Protein AF-A0A2W4YTC7-F1 (afdb_monomer)

Structure (mmCIF, N/CA/C/O backbone):
data_AF-A0A2W4YTC7-F1
#
_entry.id   AF-A0A2W4YTC7-F1
#
loop_
_atom_site.group_PDB
_atom_site.id
_atom_site.type_symbol
_atom_site.label_atom_id
_atom_site.label_alt_id
_atom_site.label_comp_id
_atom_site.label_asym_id
_atom_site.label_entity_id
_atom_site.label_seq_id
_atom_site.pdbx_PDB_ins_code
_atom_site.Cartn_x
_atom_site.Cartn_y
_atom_site.Cartn_z
_atom_site.occupancy
_atom_site.B_iso_or_equiv
_atom_site.auth_seq_id
_atom_site.auth_comp_id
_atom_site.auth_asym_id
_atom_site.auth_atom_id
_atom_site.pdbx_PDB_model_num
ATOM 1 N N . MET A 1 1 ? -20.956 -5.582 16.639 1.00 42.69 1 MET A N 1
ATOM 2 C CA . MET A 1 1 ? -20.667 -4.947 17.945 1.00 42.69 1 MET A CA 1
ATOM 3 C C . MET A 1 1 ? -21.580 -3.733 18.086 1.00 42.69 1 MET A C 1
ATOM 5 O O . MET A 1 1 ? -21.369 -2.760 17.376 1.00 42.69 1 MET A O 1
ATOM 9 N N . ARG A 1 2 ? -22.658 -3.827 18.881 1.00 36.75 2 ARG A N 1
ATOM 10 C CA . ARG A 1 2 ? -23.525 -2.677 19.205 1.00 36.75 2 ARG A CA 1
ATOM 11 C C . ARG A 1 2 ? -22.903 -1.951 20.392 1.00 36.75 2 ARG A C 1
ATOM 13 O O . ARG A 1 2 ? -22.662 -2.584 21.413 1.00 36.75 2 ARG A O 1
ATOM 20 N N . VAL A 1 3 ? -22.630 -0.658 20.247 1.00 55.84 3 VAL A N 1
ATOM 21 C CA . VAL A 1 3 ? -22.283 0.197 21.386 1.00 55.84 3 VAL A CA 1
ATOM 22 C C . VAL A 1 3 ? -23.604 0.522 22.074 1.00 55.84 3 VAL A C 1
ATOM 24 O O . VAL A 1 3 ? -24.488 1.099 21.446 1.00 55.84 3 VAL A O 1
ATOM 27 N N . LEU A 1 4 ? -23.780 0.056 23.310 1.00 54.84 4 LEU A N 1
ATOM 28 C CA . LEU A 1 4 ? -24.970 0.343 24.106 1.00 54.84 4 LEU A CA 1
ATOM 29 C C . LEU A 1 4 ? -24.977 1.847 24.406 1.00 54.84 4 LEU A C 1
ATOM 31 O O . LEU A 1 4 ? -24.115 2.330 25.137 1.00 54.84 4 LEU A O 1
ATOM 35 N N . GLN A 1 5 ? -25.911 2.594 23.813 1.00 54.47 5 GLN A N 1
ATOM 36 C CA . GLN A 1 5 ? -26.233 3.933 24.299 1.00 54.47 5 GLN A CA 1
ATOM 37 C C . GLN A 1 5 ? -26.981 3.753 25.616 1.00 54.47 5 GLN A C 1
ATOM 39 O O . GLN A 1 5 ? -28.090 3.226 25.641 1.00 54.47 5 GLN A O 1
ATOM 44 N N . VAL A 1 6 ? -26.326 4.121 26.712 1.00 55.78 6 VAL A N 1
ATOM 45 C CA . VAL A 1 6 ? -26.947 4.151 28.032 1.00 55.78 6 VAL A CA 1
ATOM 46 C C . VAL A 1 6 ? -27.764 5.440 28.100 1.00 55.78 6 VAL A C 1
ATOM 48 O O . VAL A 1 6 ? -27.213 6.518 28.296 1.00 55.78 6 VAL A O 1
ATOM 51 N N . GLU A 1 7 ? -29.072 5.331 27.868 1.00 50.50 7 GLU A N 1
ATOM 52 C CA . GLU A 1 7 ? -30.038 6.392 28.167 1.00 50.50 7 GLU A CA 1
ATOM 53 C C . GLU A 1 7 ? -30.286 6.396 29.680 1.00 50.50 7 GLU A C 1
ATOM 55 O O . GLU A 1 7 ? -31.096 5.639 30.207 1.00 50.50 7 GLU A O 1
ATOM 60 N N . GLY A 1 8 ? -29.513 7.202 30.400 1.00 47.41 8 GLY A N 1
ATOM 61 C CA . GLY A 1 8 ? -29.660 7.417 31.835 1.00 47.41 8 GLY A CA 1
ATOM 62 C C . GLY A 1 8 ? -28.948 8.705 32.228 1.00 47.41 8 GLY A C 1
ATOM 63 O O . GLY A 1 8 ? -27.853 8.966 31.741 1.00 47.41 8 GLY A O 1
ATOM 64 N N . GLU A 1 9 ? -29.589 9.509 33.075 1.00 49.41 9 GLU A N 1
ATOM 65 C CA . GLU A 1 9 ? -29.338 10.928 33.404 1.00 49.41 9 GLU A CA 1
ATOM 66 C C . GLU A 1 9 ? -27.953 11.322 33.965 1.00 49.41 9 GLU A C 1
ATOM 68 O O . GLU A 1 9 ? -27.805 12.383 34.558 1.00 49.41 9 GLU A O 1
ATOM 73 N N . ASN A 1 10 ? -26.894 10.552 33.744 1.00 49.53 10 ASN A N 1
ATOM 74 C CA . ASN A 1 10 ? -25.531 10.999 33.996 1.00 49.53 10 ASN A CA 1
ATOM 75 C C . ASN A 1 10 ? -24.680 10.660 32.776 1.00 49.53 10 ASN A C 1
ATOM 77 O O . ASN A 1 10 ? -24.476 9.494 32.444 1.00 49.53 10 ASN A O 1
ATOM 81 N N . ASN A 1 11 ? -24.166 11.687 32.102 1.00 55.75 11 ASN A N 1
ATOM 82 C CA . ASN A 1 11 ? -23.249 11.551 30.973 1.00 55.75 11 ASN A CA 1
ATOM 83 C C . ASN A 1 11 ? -21.864 11.111 31.509 1.00 55.75 11 ASN A C 1
ATOM 85 O O . ASN A 1 11 ? -20.924 11.896 31.563 1.00 55.75 11 ASN A O 1
ATOM 89 N N . ILE A 1 12 ? -21.771 9.873 32.017 1.00 62.72 12 ILE A N 1
ATOM 90 C CA . ILE A 1 12 ? -20.600 9.320 32.729 1.00 62.72 12 ILE A CA 1
ATOM 91 C C . ILE A 1 12 ? -19.414 9.110 31.770 1.00 62.72 12 ILE A C 1
ATOM 93 O O . ILE A 1 12 ? -18.263 9.059 32.201 1.00 62.72 12 ILE A O 1
ATOM 97 N N . PHE A 1 13 ? -19.670 9.026 30.461 1.00 66.06 13 PHE A N 1
ATOM 98 C CA . PHE A 1 13 ? -18.641 8.788 29.454 1.00 66.06 13 PHE A CA 1
ATOM 99 C C . PHE A 1 13 ? -18.414 10.027 28.580 1.00 66.06 13 PHE A C 1
ATOM 101 O O . PHE A 1 13 ? -19.341 10.470 27.898 1.00 66.06 13 PHE A O 1
ATOM 108 N N . PRO A 1 14 ? -17.182 10.569 28.537 1.00 78.06 14 PRO A N 1
ATOM 109 C CA . PRO A 1 14 ? -16.826 11.632 27.607 1.00 78.06 14 PRO A CA 1
ATOM 110 C C . PRO A 1 14 ? -17.112 11.197 26.167 1.00 78.06 14 PRO A C 1
ATOM 112 O O . PRO A 1 14 ? -16.733 10.097 25.761 1.00 78.06 14 PRO A O 1
ATOM 115 N N . SER A 1 15 ? -17.725 12.070 25.366 1.00 76.00 15 SER A N 1
ATOM 116 C CA . SER A 1 15 ? -17.995 11.825 23.938 1.00 76.00 15 SER A CA 1
ATOM 117 C C . SER A 1 15 ? -16.741 11.411 23.155 1.00 76.00 15 SER A C 1
ATOM 119 O O . SER A 1 15 ? -16.826 10.605 22.230 1.00 76.00 15 SER A O 1
ATOM 121 N N . VAL A 1 16 ? -15.572 11.895 23.584 1.00 82.50 16 VAL A N 1
ATOM 122 C CA . VAL A 1 16 ? -14.250 11.513 23.068 1.00 82.50 16 VAL A CA 1
ATOM 123 C C . VAL A 1 16 ? -14.003 10.007 23.196 1.00 82.50 16 VAL A C 1
ATOM 125 O O . VAL A 1 16 ? -13.613 9.371 22.223 1.00 82.50 16 VAL A O 1
ATOM 128 N N . LEU A 1 17 ? -14.300 9.411 24.355 1.00 84.38 17 LEU A N 1
ATOM 129 C CA . LEU A 1 17 ? -14.083 7.984 24.603 1.00 84.38 17 LEU A CA 1
ATOM 130 C C . LEU A 1 17 ? -15.002 7.118 23.728 1.00 84.38 17 LEU A C 1
ATOM 132 O O . LEU A 1 17 ? -14.586 6.088 23.199 1.00 84.38 17 LEU A O 1
ATOM 136 N N . ILE A 1 18 ? -16.253 7.550 23.539 1.00 86.19 18 ILE A N 1
ATOM 137 C CA . ILE A 1 18 ? -17.211 6.864 22.658 1.00 86.19 18 ILE A CA 1
ATOM 138 C C . ILE A 1 18 ? -16.694 6.867 21.214 1.00 86.19 18 ILE A C 1
ATOM 140 O O . ILE A 1 18 ? -16.788 5.851 20.518 1.00 86.19 18 ILE A O 1
ATOM 144 N N . GLU A 1 19 ? -16.117 7.984 20.773 1.00 85.50 19 GLU A N 1
ATOM 145 C CA . GLU A 1 19 ? -15.558 8.107 19.432 1.00 85.50 19 GLU A CA 1
ATOM 146 C C . GLU A 1 19 ? -14.288 7.260 19.256 1.00 85.50 19 GLU A C 1
ATOM 148 O O . GLU A 1 19 ? -14.154 6.556 18.254 1.00 85.50 19 GLU A O 1
ATOM 153 N N . GLU A 1 20 ? -13.400 7.216 20.252 1.00 87.44 20 GLU A N 1
ATOM 154 C CA . GLU A 1 20 ? -12.223 6.337 20.249 1.00 87.44 20 GLU A CA 1
ATOM 155 C C . GLU A 1 20 ? -12.604 4.854 20.160 1.00 87.44 20 GLU A C 1
ATOM 157 O O . GLU A 1 20 ? -12.053 4.108 19.343 1.00 87.44 20 GLU A O 1
ATOM 162 N N . VAL A 1 21 ? -13.593 4.420 20.949 1.00 88.44 21 VAL A N 1
ATOM 163 C CA . VAL A 1 21 ? -14.100 3.040 20.926 1.00 88.44 21 VAL A CA 1
ATOM 164 C C . VAL A 1 21 ? -14.722 2.712 19.570 1.00 88.44 21 VAL A C 1
ATOM 166 O O . VAL A 1 21 ? -14.489 1.629 19.025 1.00 88.44 21 VAL A O 1
ATOM 169 N N . ARG A 1 22 ? -15.479 3.647 18.982 1.00 87.31 22 ARG A N 1
ATOM 170 C CA . ARG A 1 22 ? -16.060 3.487 17.643 1.00 87.31 22 ARG A CA 1
ATOM 171 C C . ARG A 1 22 ? -14.970 3.341 16.579 1.00 87.31 22 ARG A C 1
ATOM 173 O O . ARG A 1 22 ? -15.052 2.427 15.756 1.00 87.31 22 ARG A O 1
ATOM 180 N N . GLN A 1 23 ? -13.927 4.170 16.623 1.00 86.12 23 GLN A N 1
ATOM 181 C CA . GLN A 1 23 ? -12.784 4.066 15.714 1.00 86.12 23 GLN A CA 1
ATOM 182 C C . GLN A 1 23 ? -12.038 2.739 15.879 1.00 86.12 23 GLN A C 1
ATOM 184 O O . GLN A 1 23 ? -11.668 2.109 14.885 1.00 86.12 23 GLN A O 1
ATOM 189 N N . LEU A 1 24 ? -11.827 2.279 17.115 1.00 84.38 24 LEU A N 1
ATOM 190 C CA . LEU A 1 24 ? -11.182 0.995 17.380 1.00 84.38 24 LEU A CA 1
ATOM 191 C C . LEU A 1 24 ? -12.01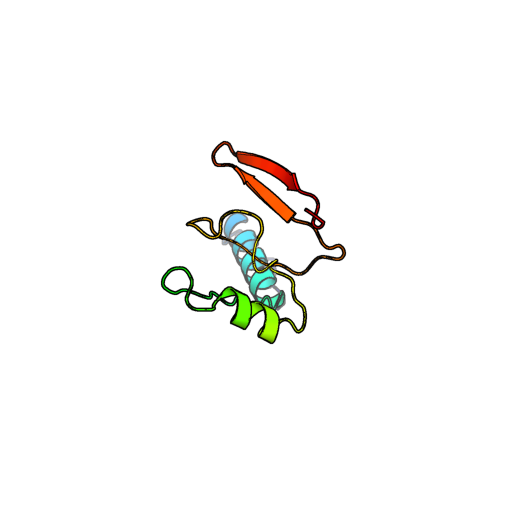8 -0.170 16.836 1.00 84.38 24 LEU A C 1
ATOM 193 O O . LEU A 1 24 ? -11.485 -1.034 16.140 1.00 84.38 24 LEU A O 1
ATOM 197 N N . ALA A 1 25 ? -13.332 -0.160 17.070 1.00 86.31 25 ALA A N 1
ATOM 198 C CA . ALA A 1 25 ? -14.246 -1.174 16.553 1.00 86.31 25 ALA A CA 1
ATOM 199 C C . ALA A 1 25 ? -14.241 -1.226 15.016 1.00 86.31 25 ALA A C 1
ATOM 201 O O . ALA A 1 25 ? -14.214 -2.313 14.437 1.00 86.31 25 ALA A O 1
ATOM 202 N N . GLN A 1 26 ? -14.202 -0.068 14.347 1.00 83.62 26 GLN A N 1
ATOM 203 C CA . GLN A 1 26 ? -14.062 0.007 12.890 1.00 83.62 26 GLN A CA 1
ATOM 204 C C . GLN A 1 26 ? -12.715 -0.543 12.406 1.00 83.62 26 GLN A C 1
ATOM 206 O O . GLN A 1 26 ? -12.673 -1.274 11.417 1.00 83.62 26 GLN A O 1
ATOM 211 N N . ARG A 1 27 ? -11.607 -0.248 13.102 1.00 78.56 27 ARG A N 1
ATOM 212 C CA . ARG A 1 27 ? -10.283 -0.803 12.765 1.00 78.56 27 ARG A CA 1
ATOM 213 C C . ARG A 1 27 ? -10.286 -2.329 12.849 1.00 78.56 27 ARG A C 1
ATOM 215 O O . ARG A 1 27 ? -9.798 -2.969 11.920 1.00 78.56 27 ARG A O 1
ATOM 222 N N . VAL A 1 28 ? -10.879 -2.893 13.902 1.00 80.62 28 VAL A N 1
ATOM 223 C CA . VAL A 1 28 ? -11.006 -4.349 14.090 1.00 80.62 28 VAL A CA 1
ATOM 224 C C . VAL A 1 28 ? -11.895 -4.973 13.009 1.00 80.62 28 VAL A C 1
ATOM 226 O O . VAL A 1 28 ? -11.511 -5.973 12.408 1.00 80.62 28 VAL A O 1
ATOM 229 N N . GLN A 1 29 ? -13.042 -4.360 12.693 1.00 80.62 29 GLN A N 1
ATOM 230 C CA . GLN A 1 29 ? -13.934 -4.845 11.630 1.00 80.62 29 GLN A CA 1
ATOM 231 C C . GLN A 1 29 ? -13.328 -4.734 10.232 1.00 80.62 29 GLN A C 1
ATOM 233 O O . GLN A 1 29 ? -13.687 -5.513 9.357 1.00 80.62 29 GLN A O 1
ATOM 238 N N . SER A 1 30 ? -12.402 -3.798 10.010 1.00 72.62 30 SER A N 1
ATOM 239 C CA . SER A 1 30 ? -11.821 -3.581 8.684 1.00 72.62 30 SER A CA 1
ATOM 240 C C . SER A 1 30 ? -10.971 -4.749 8.166 1.00 72.62 30 SER A C 1
ATOM 242 O O . SER A 1 30 ? -10.575 -4.697 7.006 1.00 72.62 30 SER A O 1
ATOM 244 N N . GLN A 1 31 ? -10.672 -5.763 8.998 1.00 66.88 31 GLN A N 1
ATOM 245 C CA . GLN A 1 31 ? -9.924 -6.984 8.640 1.00 66.88 31 GLN A CA 1
ATOM 246 C C . GLN A 1 31 ? -8.648 -6.717 7.815 1.00 66.88 31 GLN A C 1
ATOM 248 O O . GLN A 1 31 ? -8.208 -7.537 7.013 1.00 66.88 31 GLN A O 1
ATOM 253 N N . LYS A 1 32 ? -8.025 -5.548 8.005 1.00 72.50 32 LYS A N 1
ATOM 254 C CA . LYS A 1 32 ? -6.828 -5.148 7.264 1.00 72.50 32 LYS A CA 1
ATOM 255 C C . LYS A 1 32 ? -5.631 -5.931 7.785 1.00 72.50 32 LYS A C 1
ATOM 257 O O . LYS A 1 32 ? -5.095 -5.608 8.845 1.00 72.50 32 LYS A O 1
ATOM 262 N N . PHE A 1 33 ? -5.188 -6.920 7.020 1.00 76.56 33 PHE A N 1
ATOM 263 C CA . PHE A 1 33 ? -3.941 -7.625 7.282 1.00 76.56 33 PHE A CA 1
ATOM 264 C C . PHE A 1 33 ? -2.750 -6.730 6.922 1.00 76.56 33 PHE A C 1
ATOM 266 O O . PHE A 1 33 ? -2.680 -6.182 5.822 1.00 76.56 33 PHE A O 1
ATOM 273 N N . ARG A 1 34 ? -1.823 -6.540 7.865 1.00 80.50 34 ARG A N 1
ATOM 274 C CA . ARG A 1 34 ? -0.583 -5.788 7.641 1.00 80.50 34 ARG A CA 1
ATOM 275 C C . ARG A 1 34 ? 0.589 -6.753 7.715 1.00 80.50 34 ARG A C 1
ATOM 277 O O . ARG A 1 34 ? 0.823 -7.338 8.767 1.00 80.50 34 ARG A O 1
ATOM 284 N N . LEU A 1 35 ? 1.335 -6.865 6.621 1.00 81.31 35 LEU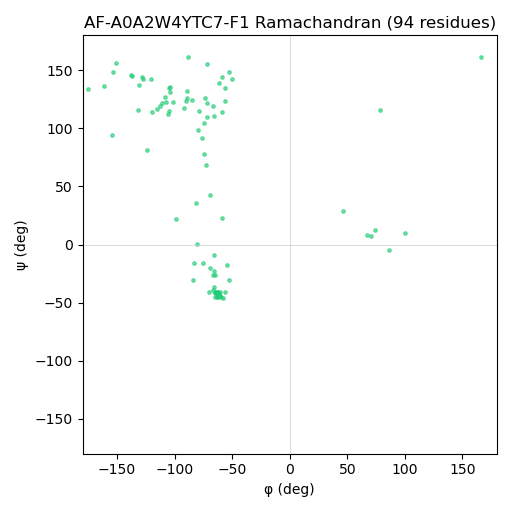 A N 1
ATOM 285 C CA . LEU A 1 35 ? 2.587 -7.608 6.559 1.00 81.31 35 LEU A CA 1
ATOM 286 C C . LEU A 1 35 ? 3.748 -6.617 6.473 1.00 81.31 35 LEU A C 1
ATOM 288 O O . LEU A 1 35 ? 3.790 -5.794 5.560 1.00 81.31 35 LEU A O 1
ATOM 292 N N . ALA A 1 36 ? 4.680 -6.695 7.419 1.00 83.88 36 ALA A N 1
ATOM 293 C CA . ALA A 1 36 ? 5.932 -5.952 7.363 1.00 83.88 36 ALA A CA 1
ATOM 294 C C . ALA A 1 36 ? 7.050 -6.895 6.909 1.00 83.88 36 ALA A C 1
ATOM 296 O O . ALA A 1 36 ? 7.296 -7.914 7.551 1.00 83.88 36 ALA A O 1
ATOM 297 N N . VAL A 1 37 ? 7.727 -6.551 5.813 1.00 77.56 37 VAL A N 1
ATOM 298 C CA . VAL A 1 37 ? 8.896 -7.288 5.314 1.00 77.56 37 VAL A CA 1
ATOM 299 C C . VAL A 1 37 ? 10.139 -6.463 5.628 1.00 77.56 37 VAL A C 1
ATOM 301 O O . VAL A 1 37 ? 10.328 -5.379 5.078 1.00 77.56 37 VAL A O 1
ATOM 304 N N . VAL A 1 38 ? 10.975 -6.966 6.535 1.00 79.19 38 VAL A N 1
ATOM 305 C CA . VAL A 1 38 ? 12.178 -6.282 7.033 1.00 79.19 38 VAL A CA 1
ATOM 306 C C . VAL A 1 38 ? 13.402 -7.142 6.738 1.00 79.19 38 VAL A C 1
ATOM 308 O O . VAL A 1 38 ? 13.339 -8.364 6.809 1.00 79.19 38 VAL A O 1
ATOM 311 N N . GLY A 1 39 ? 14.517 -6.508 6.388 1.00 70.88 39 GLY A N 1
ATOM 312 C CA . GLY A 1 39 ? 15.789 -7.183 6.146 1.00 70.88 39 GLY A CA 1
ATOM 313 C C . GLY A 1 39 ? 16.787 -6.267 5.451 1.00 70.88 39 GLY A C 1
ATOM 314 O O . GLY A 1 39 ? 16.396 -5.270 4.835 1.00 70.88 39 GLY A O 1
ATOM 315 N N . GLU A 1 40 ? 18.064 -6.626 5.526 1.00 67.31 40 GLU A N 1
ATOM 316 C CA . GLU A 1 40 ? 19.182 -5.893 4.924 1.00 67.31 40 GLU A CA 1
ATOM 317 C C . GLU A 1 40 ? 18.960 -5.625 3.426 1.00 67.31 40 GLU A C 1
ATOM 319 O O . GLU A 1 40 ? 18.255 -6.384 2.750 1.00 67.31 40 GLU A O 1
ATOM 324 N N . PHE A 1 41 ? 19.481 -4.508 2.907 1.00 63.47 41 PHE A N 1
ATOM 325 C CA . PHE A 1 41 ? 19.281 -4.094 1.514 1.00 63.47 41 PHE A CA 1
ATOM 326 C C . PHE A 1 41 ? 19.601 -5.239 0.531 1.00 63.47 41 PHE A C 1
ATOM 328 O O . PHE A 1 41 ? 20.505 -6.035 0.752 1.00 63.47 41 PHE A O 1
ATOM 335 N N . SER A 1 42 ? 18.814 -5.351 -0.545 1.00 59.50 42 SER A N 1
ATOM 336 C CA . SER A 1 42 ? 19.047 -6.298 -1.656 1.00 59.50 42 SER A CA 1
ATOM 337 C C . SER A 1 42 ? 18.908 -7.813 -1.397 1.00 59.50 42 SER A C 1
ATOM 339 O O . SER A 1 42 ? 19.131 -8.589 -2.317 1.00 59.50 42 SER A O 1
ATOM 341 N N . GLN A 1 43 ? 18.424 -8.264 -0.236 1.00 64.44 43 GLN A N 1
ATOM 342 C CA . GLN A 1 43 ? 18.200 -9.702 0.048 1.00 64.44 43 GLN A CA 1
ATOM 343 C C . GLN A 1 43 ? 16.881 -10.296 -0.520 1.00 64.44 43 GLN A C 1
ATOM 345 O O . GLN A 1 43 ? 16.215 -11.088 0.136 1.00 64.44 43 GLN A O 1
ATOM 350 N N . GLY A 1 44 ? 16.417 -9.870 -1.702 1.00 67.31 44 GLY A N 1
ATOM 351 C CA . GLY A 1 44 ? 15.250 -10.499 -2.359 1.00 67.31 44 GLY A CA 1
ATOM 352 C C . GLY A 1 44 ? 13.861 -10.193 -1.763 1.00 67.31 44 GLY A C 1
ATOM 353 O O . GLY A 1 44 ? 12.876 -10.824 -2.138 1.00 67.31 44 GLY A O 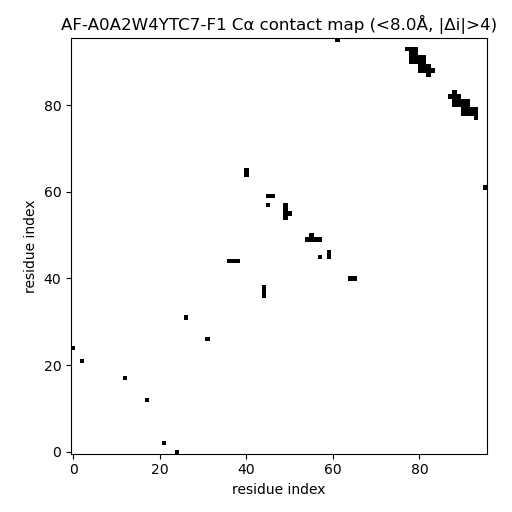1
ATOM 354 N N . LYS A 1 45 ? 13.739 -9.195 -0.874 1.00 79.44 45 LYS A N 1
ATOM 355 C CA . LYS A 1 45 ? 12.449 -8.762 -0.284 1.00 79.44 45 LYS A CA 1
ATOM 356 C C . LYS A 1 45 ? 11.404 -8.377 -1.340 1.00 79.44 45 LYS A C 1
ATOM 358 O O . LYS A 1 45 ? 10.239 -8.735 -1.210 1.00 79.44 45 LYS A O 1
ATOM 363 N N . SER A 1 46 ? 11.831 -7.681 -2.391 1.00 73.19 46 SER A N 1
ATOM 364 C CA . SER A 1 46 ? 10.983 -7.312 -3.531 1.00 73.19 46 SER A CA 1
ATOM 365 C C . SER A 1 46 ? 10.508 -8.539 -4.309 1.00 73.19 46 SER A C 1
ATOM 367 O O . SER A 1 46 ? 9.332 -8.640 -4.635 1.00 73.19 46 SER A O 1
ATOM 369 N N . THR A 1 47 ? 11.392 -9.519 -4.521 1.00 76.62 47 THR A N 1
ATOM 370 C CA . THR A 1 47 ? 11.056 -10.802 -5.155 1.00 76.62 47 THR A CA 1
ATOM 371 C C . THR A 1 47 ? 10.025 -11.580 -4.338 1.00 76.62 47 THR A C 1
ATOM 373 O O . THR A 1 47 ? 9.059 -12.088 -4.897 1.00 76.62 47 THR A O 1
ATOM 376 N N . PHE A 1 48 ? 10.186 -11.627 -3.012 1.00 78.25 48 PHE A N 1
ATOM 377 C CA . PHE A 1 48 ? 9.217 -12.263 -2.117 1.00 78.25 48 PHE A CA 1
ATOM 378 C C . PHE A 1 48 ? 7.844 -11.579 -2.167 1.00 78.25 48 PHE A C 1
ATOM 380 O O . PHE A 1 48 ? 6.825 -12.258 -2.258 1.00 78.25 48 PHE A O 1
ATOM 387 N N . LEU A 1 49 ? 7.807 -10.243 -2.148 1.00 78.12 49 LEU A N 1
ATOM 388 C CA . LEU A 1 49 ? 6.557 -9.490 -2.261 1.00 78.12 49 LEU A CA 1
ATOM 389 C C . LEU A 1 49 ? 5.864 -9.725 -3.608 1.00 78.12 49 LEU A C 1
ATOM 391 O O . LEU A 1 49 ? 4.663 -9.971 -3.618 1.00 78.12 49 LEU A O 1
ATOM 395 N N . ASN A 1 50 ? 6.605 -9.709 -4.719 1.00 75.56 50 ASN A N 1
ATOM 396 C CA . ASN A 1 50 ? 6.053 -9.991 -6.047 1.00 75.56 50 ASN A CA 1
ATOM 397 C C . ASN A 1 50 ? 5.477 -11.419 -6.122 1.00 75.56 50 ASN A C 1
ATOM 399 O O . ASN A 1 50 ? 4.371 -11.611 -6.618 1.00 75.56 50 ASN A O 1
ATOM 403 N N . ALA A 1 51 ? 6.172 -12.414 -5.554 1.00 80.00 51 ALA A N 1
ATOM 404 C CA . ALA A 1 51 ? 5.678 -13.791 -5.489 1.00 80.00 51 ALA A CA 1
ATOM 405 C C . ALA A 1 51 ? 4.414 -13.927 -4.622 1.00 80.00 51 ALA A C 1
ATOM 407 O O . ALA A 1 51 ? 3.485 -14.635 -5.000 1.00 80.00 51 ALA A O 1
ATOM 408 N N . LEU A 1 52 ? 4.354 -13.228 -3.482 1.00 79.44 52 LEU A N 1
ATOM 409 C CA . LEU A 1 52 ? 3.177 -13.217 -2.608 1.00 79.44 52 LEU A CA 1
ATOM 410 C C . LEU A 1 52 ? 1.964 -12.551 -3.274 1.00 79.44 52 LEU A C 1
ATOM 412 O O . LEU A 1 52 ? 0.832 -12.970 -3.049 1.00 79.44 52 LEU A O 1
ATOM 416 N N . LEU A 1 53 ? 2.198 -11.502 -4.063 1.00 77.19 53 LEU A N 1
ATOM 417 C CA . LEU A 1 53 ? 1.150 -10.744 -4.746 1.00 77.19 53 LEU A CA 1
ATOM 418 C C . LEU A 1 53 ? 0.718 -11.392 -6.070 1.00 77.19 53 LEU A C 1
ATOM 420 O O . LEU A 1 53 ? -0.338 -11.040 -6.585 1.00 77.19 53 LEU A O 1
ATOM 424 N N . GLY A 1 54 ? 1.509 -12.324 -6.613 1.00 72.06 54 GLY A N 1
ATOM 425 C CA . GLY A 1 54 ? 1.251 -12.975 -7.901 1.00 72.06 54 GLY A CA 1
ATOM 426 C C . GLY A 1 54 ? 1.439 -12.060 -9.117 1.00 72.06 54 GLY A C 1
ATOM 427 O O . GLY A 1 54 ? 1.133 -12.462 -10.234 1.00 72.06 54 GLY A O 1
ATOM 428 N N . GLU A 1 55 ? 1.950 -10.844 -8.910 1.00 68.69 55 GLU A N 1
ATOM 429 C CA . GLU A 1 55 ? 2.210 -9.836 -9.938 1.00 68.69 55 GLU A CA 1
ATOM 430 C C . GLU A 1 55 ? 3.573 -9.173 -9.684 1.00 68.69 55 GLU A C 1
ATOM 432 O O . GLU A 1 55 ? 3.956 -8.924 -8.536 1.00 68.69 55 GLU A O 1
ATOM 437 N N . GLU A 1 56 ? 4.296 -8.820 -10.751 1.00 65.06 56 GLU A N 1
ATOM 438 C CA . GLU A 1 56 ? 5.488 -7.966 -10.662 1.00 65.06 56 GLU A CA 1
ATOM 439 C C . GLU A 1 56 ? 5.077 -6.505 -10.421 1.00 65.06 56 GLU A C 1
ATOM 441 O O . GLU A 1 56 ? 5.038 -5.680 -11.329 1.00 65.06 56 GLU A O 1
ATOM 446 N N . LEU A 1 57 ? 4.716 -6.187 -9.177 1.00 63.66 57 LEU A N 1
ATOM 447 C CA . LEU A 1 57 ? 4.289 -4.840 -8.784 1.00 63.66 57 LEU A CA 1
ATOM 448 C C . LEU A 1 57 ? 5.458 -3.913 -8.463 1.00 63.66 57 LEU A C 1
ATOM 450 O O . LEU A 1 57 ? 5.341 -2.702 -8.640 1.00 63.66 57 LEU A O 1
ATOM 454 N N . GLN A 1 58 ? 6.570 -4.455 -7.966 1.00 55.88 58 GLN A N 1
ATOM 455 C CA . GLN A 1 58 ? 7.799 -3.684 -7.848 1.00 55.88 58 GLN A CA 1
ATOM 456 C C . GLN A 1 58 ? 8.622 -3.881 -9.118 1.00 55.88 58 GLN A C 1
ATOM 458 O O . GLN A 1 58 ? 9.058 -5.017 -9.349 1.00 55.88 58 GLN A O 1
ATOM 463 N N . PRO A 1 59 ? 8.888 -2.822 -9.911 1.00 47.62 59 PRO A N 1
ATOM 464 C CA . PRO A 1 59 ? 9.938 -2.908 -10.903 1.00 47.62 59 PRO A CA 1
ATOM 465 C C . PRO A 1 59 ? 11.205 -3.292 -10.148 1.00 47.62 59 PRO A C 1
ATOM 467 O O . PRO A 1 59 ? 11.622 -2.626 -9.201 1.00 47.62 59 PRO A O 1
ATOM 470 N N . VAL A 1 60 ? 11.821 -4.398 -10.561 1.00 45.78 60 VAL A N 1
ATOM 471 C CA . VAL A 1 60 ? 13.092 -4.875 -9.999 1.00 45.78 60 VAL A CA 1
ATOM 472 C C . VAL A 1 60 ? 14.165 -3.773 -10.079 1.00 45.78 60 VAL A C 1
ATOM 474 O O . VAL A 1 60 ? 15.162 -3.830 -9.361 1.00 45.78 60 VAL A O 1
ATOM 477 N N . ARG A 1 61 ? 13.957 -2.746 -10.919 1.00 47.09 61 ARG A N 1
ATOM 478 C CA . ARG A 1 61 ? 14.798 -1.557 -11.065 1.00 47.09 61 ARG A CA 1
ATOM 479 C C . ARG A 1 61 ? 14.000 -0.359 -11.601 1.00 47.09 61 ARG A C 1
ATOM 481 O O . ARG A 1 61 ? 13.902 -0.218 -12.808 1.00 47.09 61 ARG A O 1
ATOM 488 N N . ALA A 1 62 ? 13.487 0.507 -10.734 1.00 41.50 62 ALA A N 1
ATOM 489 C CA . ALA A 1 62 ? 13.294 1.941 -10.997 1.00 41.50 62 ALA A CA 1
ATOM 490 C C . ALA A 1 62 ? 12.794 2.598 -9.703 1.00 41.50 62 ALA A C 1
ATOM 492 O O . ALA A 1 62 ? 11.904 2.069 -9.051 1.00 41.50 62 ALA A O 1
ATOM 493 N N . ILE A 1 63 ? 13.372 3.742 -9.333 1.00 45.19 63 ILE A N 1
ATOM 494 C CA . ILE A 1 63 ? 13.312 4.407 -8.015 1.00 45.19 63 ILE A CA 1
ATOM 495 C C . ILE A 1 63 ? 14.265 3.732 -7.003 1.00 45.19 63 ILE A C 1
ATOM 497 O O . ILE A 1 63 ? 14.106 2.555 -6.684 1.00 45.19 63 ILE A O 1
ATOM 501 N N . PRO A 1 64 ? 15.305 4.431 -6.505 1.00 40.09 64 PRO A N 1
ATOM 502 C CA . PRO A 1 64 ? 16.394 3.799 -5.766 1.00 40.09 64 PRO A CA 1
ATOM 503 C C . PRO A 1 64 ? 15.873 3.062 -4.524 1.00 40.09 64 PRO A C 1
ATOM 505 O O . PRO A 1 64 ? 15.410 3.680 -3.566 1.00 40.09 64 PRO A O 1
ATOM 508 N N . CYS A 1 65 ? 16.005 1.729 -4.518 1.00 48.06 65 CYS A N 1
ATOM 509 C CA . CYS A 1 65 ? 15.743 0.832 -3.385 1.00 48.06 65 CYS A CA 1
ATOM 510 C C . CYS A 1 65 ? 16.770 0.992 -2.244 1.00 48.06 65 CYS A C 1
ATOM 512 O O . CYS A 1 65 ? 17.248 0.015 -1.670 1.00 48.06 65 CYS A O 1
ATOM 514 N N . SER A 1 66 ? 17.122 2.229 -1.909 1.00 50.94 66 SER A N 1
ATOM 515 C CA . SER A 1 66 ? 18.078 2.580 -0.868 1.00 50.94 66 SER A CA 1
ATOM 516 C C . SER A 1 66 ? 17.403 3.523 0.128 1.00 50.94 66 SER A C 1
ATOM 518 O O . SER A 1 66 ? 17.542 4.740 0.055 1.00 50.94 66 SER A O 1
ATOM 520 N N . GLY A 1 67 ? 16.639 2.945 1.060 1.00 56.09 67 GLY A N 1
ATOM 521 C CA . GLY A 1 67 ? 16.321 3.584 2.346 1.00 56.09 67 GLY A CA 1
ATOM 522 C C . GLY A 1 67 ? 14.953 4.256 2.495 1.00 56.09 67 GLY A C 1
ATOM 523 O O . GLY A 1 67 ? 14.739 4.927 3.501 1.00 56.09 67 GLY A O 1
ATOM 524 N N . THR A 1 68 ? 14.020 4.085 1.555 1.00 63.47 68 THR A N 1
ATOM 525 C CA . THR A 1 68 ? 12.671 4.676 1.667 1.00 63.47 68 THR A CA 1
ATOM 526 C C . THR A 1 68 ? 11.623 3.620 2.028 1.00 63.47 68 THR A C 1
ATOM 528 O O . THR A 1 68 ? 11.606 2.533 1.455 1.00 63.47 68 THR A O 1
ATOM 531 N N . LEU A 1 69 ? 10.748 3.934 2.992 1.00 74.38 69 LEU A N 1
ATOM 532 C CA . LEU A 1 69 ? 9.621 3.088 3.395 1.00 74.38 69 LEU A CA 1
ATOM 533 C C . LEU A 1 69 ? 8.594 3.003 2.258 1.00 74.38 69 LEU A C 1
ATOM 535 O O . LEU A 1 69 ? 7.990 4.009 1.893 1.00 74.38 69 LEU A O 1
ATOM 539 N N . THR A 1 70 ? 8.342 1.798 1.750 1.00 77.12 70 THR A N 1
ATOM 540 C CA . THR A 1 70 ? 7.280 1.541 0.768 1.00 77.12 70 THR A CA 1
ATOM 541 C C . THR A 1 70 ? 6.093 0.872 1.450 1.00 77.12 70 THR A C 1
ATOM 543 O O . THR A 1 70 ? 6.255 -0.115 2.166 1.00 77.12 70 THR A O 1
ATOM 546 N N . VAL A 1 71 ? 4.885 1.387 1.215 1.00 81.50 71 VAL A N 1
ATOM 547 C CA . VAL A 1 71 ? 3.644 0.807 1.741 1.00 81.50 71 VAL A CA 1
ATOM 548 C C . VAL A 1 71 ? 2.747 0.422 0.574 1.00 81.50 71 VAL A C 1
ATOM 550 O O . VAL A 1 71 ? 2.253 1.293 -0.136 1.00 81.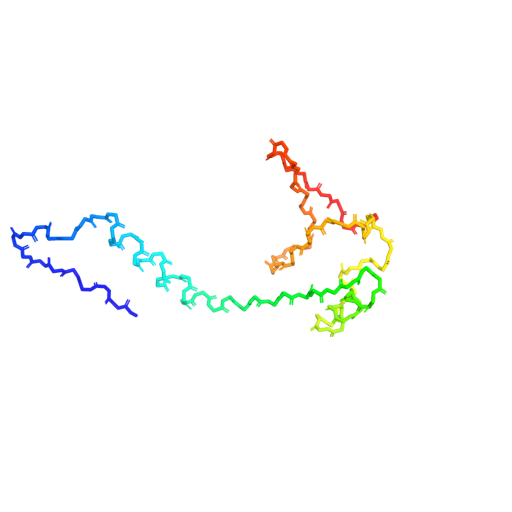50 71 VAL A O 1
ATOM 553 N N . LEU A 1 72 ? 2.503 -0.877 0.405 1.00 80.12 72 LEU A N 1
ATOM 554 C CA . LEU A 1 72 ? 1.555 -1.381 -0.583 1.00 80.12 72 LEU A CA 1
ATOM 555 C C . LEU A 1 72 ? 0.162 -1.459 0.045 1.00 80.12 72 LEU A C 1
ATOM 557 O O . LEU A 1 72 ? -0.014 -1.954 1.160 1.00 80.12 72 LEU A O 1
ATOM 561 N N . LYS A 1 73 ? -0.835 -0.941 -0.671 1.00 81.00 73 LYS A N 1
ATOM 562 C CA . LYS A 1 73 ? -2.246 -0.988 -0.284 1.00 81.00 73 LYS A CA 1
ATOM 563 C C . LYS A 1 73 ? -3.077 -1.324 -1.508 1.00 81.00 73 LYS A C 1
ATOM 565 O O . LYS A 1 73 ? -2.771 -0.863 -2.602 1.00 81.00 73 LYS A O 1
ATOM 570 N N . TYR A 1 74 ? -4.155 -2.066 -1.292 1.00 81.31 74 TYR A N 1
ATOM 571 C CA . TYR A 1 74 ? -5.167 -2.259 -2.319 1.00 81.31 74 TYR A CA 1
ATOM 572 C C . TYR A 1 74 ? -5.800 -0.916 -2.714 1.00 81.31 74 TYR A C 1
ATOM 574 O O . TYR A 1 74 ? -6.105 -0.083 -1.853 1.00 81.31 74 TYR A O 1
ATOM 582 N N . GLY A 1 75 ? -6.018 -0.732 -4.010 1.00 82.38 75 GLY A N 1
ATOM 583 C CA . GLY A 1 75 ? -6.723 0.394 -4.607 1.00 82.38 75 GLY A CA 1
ATOM 584 C C . GLY A 1 75 ? -7.383 -0.054 -5.907 1.00 82.38 75 GLY A C 1
ATOM 585 O O . GLY A 1 75 ? -6.952 -1.034 -6.503 1.00 82.38 75 GLY A O 1
ATOM 586 N N . ALA A 1 76 ? -8.435 0.649 -6.332 1.00 82.75 76 ALA A N 1
ATOM 587 C CA . ALA A 1 76 ? -9.140 0.332 -7.577 1.00 82.75 76 ALA A CA 1
ATOM 588 C C . ALA A 1 76 ? -8.263 0.529 -8.829 1.00 82.75 76 ALA A C 1
ATOM 590 O O . ALA A 1 76 ? -8.471 -0.135 -9.836 1.00 82.75 76 ALA A O 1
ATOM 591 N N . GLU A 1 77 ? -7.270 1.418 -8.743 1.00 83.00 77 GLU A N 1
ATOM 592 C CA . GLU A 1 77 ? -6.340 1.749 -9.822 1.00 83.00 77 GLU A CA 1
ATOM 593 C C . GLU A 1 77 ? -4.895 1.639 -9.325 1.00 83.00 77 GLU A C 1
ATOM 595 O O . GLU A 1 77 ? -4.592 1.987 -8.175 1.00 83.00 77 GLU A O 1
ATOM 600 N N . LYS A 1 78 ? -3.994 1.186 -10.206 1.00 79.94 78 LYS A N 1
ATOM 601 C CA . LYS A 1 78 ? -2.551 1.152 -9.943 1.00 79.94 78 LYS A CA 1
ATOM 602 C C . LYS A 1 78 ? -2.008 2.581 -9.963 1.00 79.94 78 LYS A C 1
ATOM 604 O O . LYS A 1 78 ? -2.155 3.292 -10.950 1.00 79.94 78 LYS A O 1
ATOM 609 N N . ARG A 1 79 ? -1.396 3.010 -8.859 1.00 82.56 79 ARG A N 1
ATOM 610 C CA . ARG A 1 79 ? -0.807 4.350 -8.717 1.00 82.56 79 ARG A CA 1
ATOM 611 C C . ARG A 1 79 ? 0.320 4.356 -7.699 1.00 82.56 79 ARG A C 1
ATOM 613 O O . ARG A 1 79 ? 0.254 3.638 -6.700 1.00 82.56 79 ARG A O 1
ATOM 620 N N . VAL A 1 80 ? 1.303 5.224 -7.913 1.00 84.81 80 VAL A N 1
ATOM 621 C CA . VAL A 1 80 ? 2.390 5.478 -6.965 1.00 84.81 80 VAL A CA 1
ATOM 622 C C . VAL A 1 80 ? 2.181 6.857 -6.355 1.00 84.81 80 VAL A C 1
ATOM 624 O O . VAL A 1 80 ? 2.012 7.836 -7.075 1.00 84.81 80 VAL A O 1
ATOM 627 N N . ILE A 1 81 ? 2.168 6.939 -5.024 1.00 86.88 81 ILE A N 1
ATOM 628 C CA . ILE A 1 81 ? 2.055 8.209 -4.297 1.00 86.88 81 ILE A CA 1
ATOM 629 C C . ILE A 1 81 ? 3.351 8.417 -3.523 1.00 86.88 81 ILE A C 1
ATOM 631 O O . ILE A 1 81 ? 3.679 7.628 -2.633 1.00 86.88 81 ILE A O 1
ATOM 635 N N . CYS A 1 82 ? 4.087 9.473 -3.861 1.00 85.88 82 CYS A N 1
ATOM 636 C CA . CYS A 1 82 ? 5.263 9.891 -3.117 1.00 85.88 82 CYS A CA 1
ATOM 637 C C . CYS A 1 82 ? 4.842 10.859 -2.011 1.00 85.88 82 CYS A C 1
ATOM 639 O O . CYS A 1 82 ? 4.175 11.855 -2.279 1.00 85.88 82 CYS A O 1
ATOM 641 N N . HIS A 1 83 ? 5.227 10.555 -0.773 1.00 87.00 83 HIS A N 1
ATOM 642 C CA . HIS A 1 83 ? 5.060 11.446 0.370 1.00 87.00 83 HIS A CA 1
ATOM 643 C C . HIS A 1 83 ? 6.424 12.041 0.720 1.00 87.00 83 HIS A C 1
ATOM 645 O O . HIS A 1 83 ? 7.334 11.309 1.119 1.00 87.00 83 HIS A O 1
ATOM 651 N N . TYR A 1 84 ? 6.568 13.355 0.570 1.00 86.62 84 TYR A N 1
ATOM 652 C CA . TYR A 1 84 ? 7.809 14.063 0.867 1.00 86.62 84 TYR A CA 1
ATOM 653 C C . TYR A 1 84 ? 7.862 14.497 2.337 1.00 86.62 84 TYR A C 1
ATOM 655 O O . TYR A 1 84 ? 6.851 14.569 3.038 1.00 86.62 84 TYR A O 1
ATOM 663 N N . LYS A 1 85 ? 9.073 14.792 2.826 1.00 86.94 85 LYS A N 1
ATOM 664 C CA . LYS A 1 85 ? 9.307 15.199 4.225 1.00 86.94 85 LYS A CA 1
ATOM 665 C C . LYS A 1 85 ? 8.667 16.544 4.585 1.00 86.94 85 LYS A C 1
ATOM 667 O O . LYS A 1 85 ? 8.425 16.791 5.759 1.00 86.94 85 LYS A O 1
ATOM 672 N N . ASP A 1 86 ? 8.405 17.389 3.595 1.00 90.38 86 ASP A N 1
ATOM 673 C CA . ASP A 1 86 ? 7.719 18.678 3.743 1.00 90.38 86 ASP A CA 1
ATOM 674 C C . ASP A 1 86 ? 6.185 18.542 3.830 1.00 90.38 86 ASP A C 1
ATOM 676 O O . ASP A 1 86 ? 5.478 19.538 3.962 1.00 90.38 86 ASP A O 1
ATOM 680 N N . GLY A 1 87 ? 5.662 17.311 3.774 1.00 89.44 87 GLY A N 1
ATOM 681 C CA . GLY A 1 87 ? 4.233 17.013 3.815 1.00 89.44 87 GLY A CA 1
ATOM 682 C C . GLY A 1 87 ? 3.543 17.061 2.451 1.00 89.44 87 GLY A C 1
ATOM 683 O O . GLY A 1 87 ? 2.366 16.699 2.365 1.00 89.44 87 GLY A O 1
ATOM 684 N N . THR A 1 88 ? 4.246 17.452 1.385 1.00 90.44 88 THR A N 1
ATOM 685 C CA . THR A 1 88 ? 3.692 17.440 0.030 1.00 90.44 88 THR A CA 1
ATOM 686 C C . THR A 1 88 ? 3.543 16.014 -0.497 1.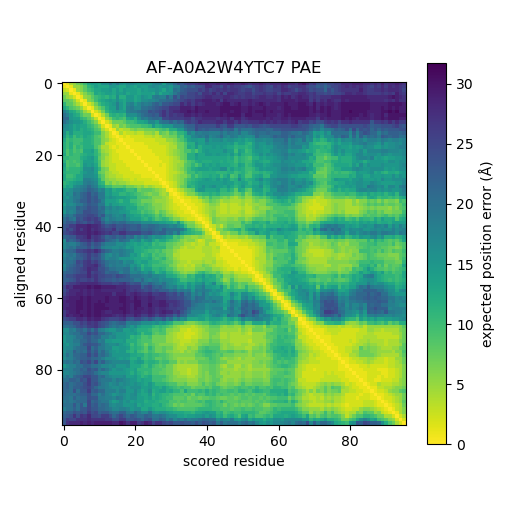00 90.44 88 THR A C 1
ATOM 688 O O . THR A 1 88 ? 4.197 15.067 -0.039 1.00 90.44 88 THR A O 1
ATOM 691 N N . GLN A 1 89 ? 2.626 15.847 -1.450 1.00 90.88 89 GLN A N 1
ATOM 692 C CA . GLN A 1 89 ? 2.341 14.565 -2.085 1.00 90.88 89 GLN A CA 1
ATOM 693 C C . GLN A 1 89 ? 2.324 14.734 -3.599 1.00 90.88 89 GLN A C 1
ATOM 695 O O . GLN A 1 89 ? 1.741 15.693 -4.105 1.00 90.88 89 GLN A O 1
ATOM 700 N N . SER A 1 90 ? 2.925 13.790 -4.318 1.00 86.81 90 SER A N 1
ATOM 701 C CA . SER A 1 90 ? 2.849 13.716 -5.778 1.00 86.81 90 SER A CA 1
ATOM 702 C C . SER A 1 90 ? 2.407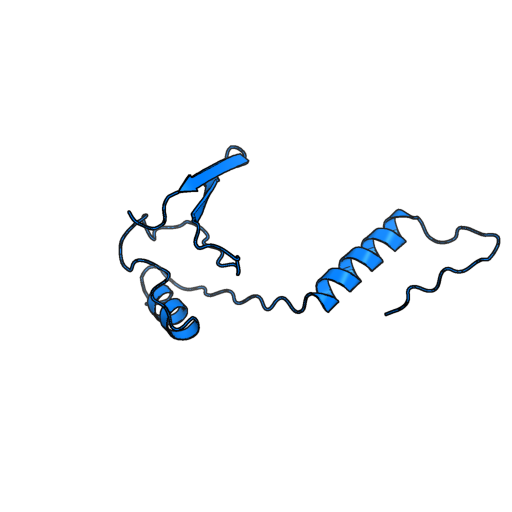 12.325 -6.218 1.00 86.81 90 SER A C 1
ATOM 704 O O . SER A 1 90 ? 2.774 11.315 -5.612 1.00 86.81 90 SER A O 1
ATOM 706 N N . VAL A 1 91 ? 1.588 12.269 -7.268 1.00 84.94 91 VAL A N 1
ATOM 707 C CA . VAL A 1 91 ? 1.277 11.013 -7.955 1.00 84.94 91 VAL A CA 1
ATOM 708 C C . VAL A 1 91 ? 2.313 10.830 -9.053 1.00 84.94 91 VAL A C 1
ATOM 710 O O . VAL A 1 91 ? 2.481 11.710 -9.895 1.00 84.94 91 VAL A O 1
ATOM 713 N N . ILE A 1 92 ? 3.012 9.700 -9.023 1.00 82.12 92 ILE A N 1
ATOM 714 C CA . ILE A 1 92 ? 4.018 9.330 -10.017 1.00 82.12 92 ILE A CA 1
ATOM 715 C C . ILE A 1 92 ? 3.391 8.271 -10.938 1.00 82.12 92 ILE A C 1
ATOM 717 O O . ILE A 1 92 ? 2.710 7.365 -10.435 1.00 82.12 92 ILE A O 1
ATOM 721 N N . PRO A 1 93 ? 3.567 8.375 -12.267 1.00 71.25 93 PRO A N 1
ATOM 722 C CA . PRO A 1 93 ? 3.127 7.335 -13.192 1.00 71.25 93 PRO A CA 1
ATOM 723 C C . PRO A 1 93 ? 3.802 5.993 -12.874 1.00 71.25 93 PRO A C 1
ATOM 725 O O . PRO A 1 93 ? 4.960 5.954 -12.468 1.00 71.25 93 PRO A O 1
ATOM 728 N N . PHE A 1 94 ? 3.066 4.893 -13.050 1.00 64.25 94 PHE A N 1
ATOM 729 C CA . PHE A 1 94 ? 3.563 3.531 -12.804 1.00 64.25 94 PHE A CA 1
ATOM 730 C C . PHE A 1 94 ? 4.510 3.037 -13.918 1.00 64.25 94 PHE A C 1
ATOM 732 O O . PHE A 1 94 ? 5.264 2.093 -13.709 1.00 64.25 94 PHE A O 1
ATOM 739 N N . ASP A 1 95 ? 4.499 3.709 -15.072 1.00 59.66 95 ASP A N 1
ATOM 740 C CA . ASP A 1 95 ? 5.080 3.228 -16.330 1.00 59.66 95 ASP A CA 1
ATOM 741 C C . ASP A 1 95 ? 6.487 3.803 -16.634 1.00 59.66 95 ASP A C 1
ATOM 743 O O . ASP A 1 95 ? 6.888 3.846 -17.798 1.00 59.66 95 ASP A O 1
ATOM 747 N N . GLN A 1 96 ? 7.234 4.281 -15.625 1.00 41.25 96 GLN A N 1
ATOM 748 C CA . GLN A 1 96 ? 8.615 4.788 -15.775 1.00 41.25 96 GLN A CA 1
ATOM 749 C C . GLN A 1 96 ? 9.623 4.087 -14.864 1.00 41.25 96 GLN A C 1
ATOM 751 O O . GLN A 1 96 ? 9.354 3.973 -13.647 1.00 41.25 96 GLN A O 1
#

pLDDT: mean 71.52, std 14.6, range [36.75, 90.88]

Secondary structure (DSSP, 8-state):
-------SS---S-HHHHHHHHHHHHHHHTT--------STTSSHHHHHHHHHTS--S-TTSS--SS--------SS--EEEE-TTS-EEEEPTT-

Foldseek 3Di:
DDDDPPPDPDPPDDPVVVVVVVVVVCVVVVPDDDDDDDDDQPPCSLVVVCVVVVHNQDDPDDDDSPDDDDDDDDDPDDWDWDQDPVRDIDIDDSPD

InterPro domains:
  IPR027094 Mitofusin family [PTHR10465] (18-78)
 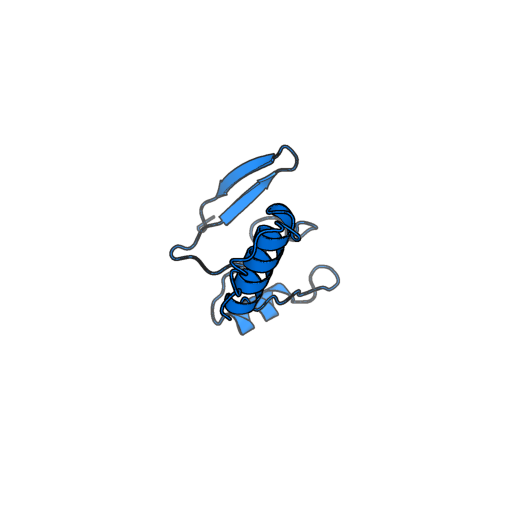 IPR027417 P-loop containing nucleoside triphosphate hydrolase [G3DSA:3.40.50.300] (35-96)
  IPR027417 P-loop containing nucleoside triphosphate hydrolase [SSF52540] (17-87)
  IPR030381 Dynamin-type guanine nucleotide-binding (G) domain [PS51718] (29-96)
  IPR045063 Dynamin, N-terminal [PF00350] (35-95)

Organism: NCBI:txid268141

Mean predicted aligned error: 13.38 Å

Solvent-accessible surface area (backbone atoms only — not comparable to full-atom values): 6886 Å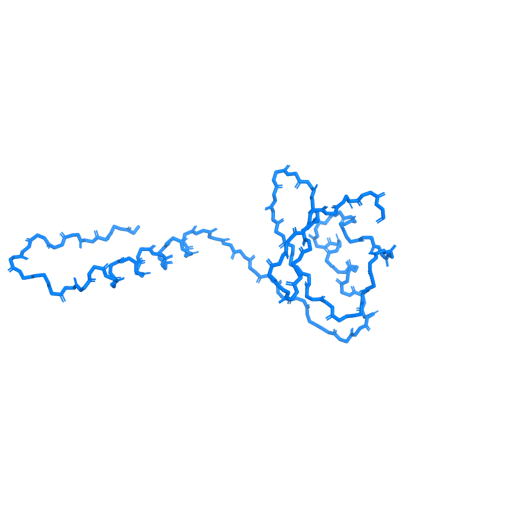² total; per-residue (Å²): 137,83,82,80,80,78,91,57,104,60,88,84,65,60,70,66,58,57,50,51,52,50,52,49,52,48,57,64,70,60,69,75,83,83,85,85,87,83,78,70,82,89,74,50,64,67,58,52,51,22,63,76,68,74,43,85,76,65,66,95,79,60,76,81,87,74,87,73,95,82,83,91,73,93,64,99,62,93,72,41,74,50,75,48,95,88,72,51,73,47,80,44,77,80,89,107

Sequence (96 aa):
MRVLQVEGENNIFPSVLIEEVRQLAQRVQSQKFRLAVVGEFSQGKSTFLNALLGEELQPVRAIPCSGTLTVLKYGAEKRVICHYKDGTQSVIPFDQ

Nearest PDB structures (foldseek):
  6re8-assembly1_X  TM=2.269E-01  e=1.092E+00  Polytomella sp. Pringsheim 198.80

Radius of gyration: 20.49 Å; Cα contacts (8 Å, |Δi|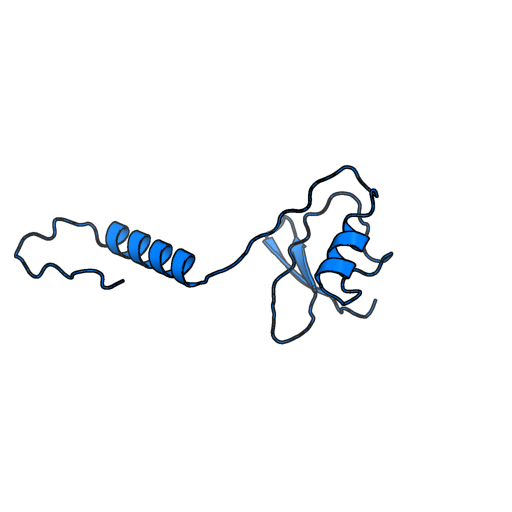>4): 39; chains: 1; bounding box: 49×32×50 Å